Protein AF-A0A839VEH1-F1 (afdb_monomer_lite)

Secondary structure (DSSP, 8-state):
------------------PPP-PPPP-S--GGGTT-HHHHHHHHHHHHHHHHHHHHHHHHHHHHHHHHHHHS-GGG----SS-HHHHHHHHHHHHHHHHHHHHHHHHHHHHHHHHHHHHTT------------

Foldseek 3Di:
DDDDPPPPPPPPPPPPPDDPDPDDDDAPDDDPCPPPPVRVLVRLVVVLVVLLVVLVVLLVQQVVLVVVQVVDDPVPRDDRPDDPVVNVVSNVSSVVSVVVNVVVVVVVVVVVVVVVVVVPPPPPDDPPDDDDD

Sequence (133 aa):
MNYTDSNASTAHDEQQQYCDPTHQDFHWIEGSHQGSLYGNLLETTLDVSAGIHACLQLFYTRQLEHEANQDADADNIVAPAIGVVHADQLMRLAIASAGLLRDEARRQVEVLNQEEEGEEVEEEVTPAAEAAL

Radius of gyration: 31.56 Å; chains: 1; bounding box: 62×85×90 Å

Structure (mmCIF, N/CA/C/O backbone):
data_AF-A0A839VEH1-F1
#
_entry.id   AF-A0A839VEH1-F1
#
loop_
_atom_site.group_PDB
_atom_site.id
_atom_site.type_symbol
_atom_site.label_atom_id
_atom_site.label_alt_id
_atom_site.label_comp_id
_atom_site.label_asym_id
_atom_site.label_entity_id
_atom_site.label_seq_id
_atom_site.pdbx_PDB_ins_code
_atom_site.Cartn_x
_atom_site.Cartn_y
_atom_site.Cartn_z
_atom_site.occupancy
_atom_site.B_iso_or_equiv
_atom_site.auth_seq_id
_atom_site.auth_comp_id
_atom_site.auth_asym_id
_atom_site.auth_atom_id
_atom_site.pdbx_PDB_model_num
ATOM 1 N N . MET A 1 1 ? -22.075 -69.690 -23.379 1.00 42.06 1 MET A N 1
ATOM 2 C CA . MET A 1 1 ? -21.063 -68.681 -23.011 1.00 42.06 1 MET A CA 1
ATOM 3 C C . MET A 1 1 ? -21.804 -67.600 -22.246 1.00 42.06 1 MET A C 1
ATOM 5 O O . MET A 1 1 ? -22.392 -66.729 -22.865 1.00 42.06 1 MET A O 1
ATOM 9 N N . ASN A 1 2 ? -21.890 -67.749 -20.923 1.00 37.69 2 ASN A N 1
ATOM 10 C CA . ASN A 1 2 ? -22.534 -66.780 -20.038 1.00 37.69 2 ASN A CA 1
ATOM 11 C C . ASN A 1 2 ? -21.420 -66.130 -19.223 1.00 37.69 2 ASN A C 1
ATOM 13 O O . ASN A 1 2 ? -20.803 -66.802 -18.401 1.00 37.69 2 ASN A O 1
ATOM 17 N N . TYR A 1 3 ? -21.139 -64.863 -19.508 1.00 40.69 3 TYR A N 1
ATOM 18 C CA . TYR A 1 3 ? -20.255 -64.034 -18.702 1.00 40.69 3 TYR A CA 1
ATOM 19 C C . TYR A 1 3 ? -21.076 -63.480 -17.537 1.00 40.69 3 TYR A C 1
ATOM 21 O O . TYR A 1 3 ? -21.984 -62.679 -17.738 1.00 40.69 3 TYR A O 1
ATOM 29 N N . THR A 1 4 ? -20.802 -63.956 -16.327 1.00 43.91 4 THR A N 1
ATOM 30 C CA . THR A 1 4 ? -21.223 -63.290 -15.094 1.00 43.91 4 THR A CA 1
ATOM 31 C C . THR A 1 4 ? -20.067 -62.412 -14.639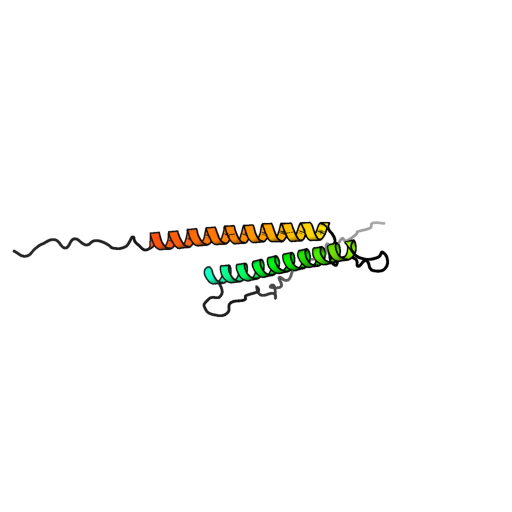 1.00 43.91 4 THR A C 1
ATOM 33 O O . THR A 1 4 ? -19.154 -62.901 -13.976 1.00 43.91 4 THR A O 1
ATOM 36 N N . ASP A 1 5 ? -20.099 -61.134 -15.012 1.00 43.09 5 ASP A N 1
ATOM 37 C CA . ASP A 1 5 ? -19.233 -60.126 -14.408 1.00 43.09 5 ASP A CA 1
ATOM 38 C C . ASP A 1 5 ? -19.767 -59.809 -13.009 1.00 43.09 5 ASP A C 1
ATOM 40 O O . ASP A 1 5 ? -20.768 -59.116 -12.817 1.00 43.09 5 ASP A O 1
ATOM 44 N N . SER A 1 6 ? -19.098 -60.375 -12.010 1.00 46.62 6 SER A N 1
ATOM 45 C CA . SER A 1 6 ? -19.211 -59.954 -10.622 1.00 46.62 6 SER A CA 1
ATOM 46 C C . SER A 1 6 ? -18.521 -58.598 -10.470 1.00 46.62 6 SER A C 1
ATOM 48 O O . SER A 1 6 ? -17.333 -58.533 -10.167 1.00 46.62 6 SER A O 1
ATOM 50 N N . ASN A 1 7 ? -19.264 -57.508 -10.671 1.00 47.00 7 ASN A N 1
ATOM 51 C CA . ASN A 1 7 ? -18.827 -56.180 -10.245 1.00 47.00 7 ASN A CA 1
ATOM 52 C C . ASN A 1 7 ? -18.816 -56.134 -8.712 1.00 47.00 7 ASN A C 1
ATOM 54 O O . ASN A 1 7 ? -19.818 -55.822 -8.066 1.00 47.00 7 ASN A O 1
ATOM 58 N N . ALA A 1 8 ? -17.668 -56.479 -8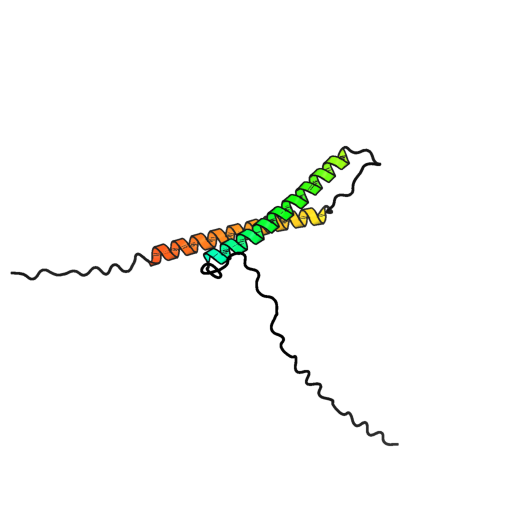.130 1.00 45.69 8 ALA A N 1
ATOM 59 C CA . ALA A 1 8 ? -17.332 -56.127 -6.764 1.00 45.69 8 ALA A CA 1
ATOM 60 C C . ALA A 1 8 ? -17.253 -54.596 -6.691 1.00 45.69 8 ALA A C 1
ATOM 62 O O . ALA A 1 8 ? -16.286 -53.980 -7.130 1.00 45.69 8 ALA A O 1
ATOM 63 N N . SER A 1 9 ? -18.323 -53.986 -6.185 1.00 45.00 9 SER A N 1
ATOM 64 C CA . SER A 1 9 ? -18.352 -52.582 -5.799 1.00 45.00 9 SER A CA 1
ATOM 65 C C . SER A 1 9 ? -17.433 -52.411 -4.593 1.00 45.00 9 SER A C 1
ATOM 67 O O . SER A 1 9 ? -17.863 -52.559 -3.450 1.00 45.00 9 SER A O 1
ATOM 69 N N . THR A 1 10 ? -16.153 -52.153 -4.844 1.00 50.03 10 THR A N 1
ATOM 70 C CA . THR A 1 10 ? -15.207 -51.733 -3.813 1.00 50.03 10 THR A CA 1
ATOM 71 C C . THR A 1 10 ? -15.606 -50.325 -3.386 1.00 50.03 10 THR A C 1
ATOM 73 O O . THR A 1 10 ? -15.271 -49.340 -4.041 1.00 50.03 10 THR A O 1
ATOM 76 N N . ALA A 1 11 ? -16.399 -50.242 -2.319 1.00 45.50 11 ALA A N 1
ATOM 77 C CA . ALA A 1 11 ? -16.641 -49.008 -1.595 1.00 45.50 11 ALA A CA 1
ATOM 78 C C . ALA A 1 11 ? -15.301 -48.540 -1.015 1.00 45.50 11 ALA A C 1
ATOM 80 O O . ALA A 1 11 ? -14.848 -49.028 0.019 1.00 45.50 11 ALA A O 1
ATOM 81 N N . HIS A 1 12 ? -14.632 -47.638 -1.728 1.00 44.19 12 HIS A N 1
ATOM 82 C CA . HIS A 1 12 ? -13.578 -46.818 -1.156 1.00 44.19 12 HIS A CA 1
ATOM 83 C C . HIS A 1 12 ? -14.254 -45.748 -0.293 1.00 44.19 12 HIS A C 1
ATOM 85 O O . HIS A 1 12 ? -14.462 -44.621 -0.731 1.00 44.19 12 HIS A O 1
ATOM 91 N N . ASP A 1 13 ? -14.627 -46.129 0.932 1.00 47.56 13 ASP A N 1
ATOM 92 C CA . ASP A 1 13 ? -14.772 -45.177 2.032 1.00 47.56 13 ASP A CA 1
ATOM 93 C C . ASP A 1 13 ? -13.366 -44.652 2.350 1.00 47.56 13 ASP A C 1
ATOM 95 O O . ASP A 1 13 ? -12.656 -45.152 3.225 1.00 47.56 13 ASP A O 1
ATOM 99 N N . GLU A 1 14 ? -12.922 -43.670 1.568 1.00 51.91 14 GLU A N 1
ATOM 100 C CA . GLU A 1 14 ? -11.784 -42.836 1.921 1.00 51.91 14 GLU A CA 1
ATOM 101 C C . GLU A 1 14 ? -12.205 -41.995 3.125 1.00 51.91 14 GLU A C 1
ATOM 103 O O . GLU A 1 14 ? -12.801 -40.925 3.004 1.00 51.91 14 GLU A O 1
ATOM 108 N N . GLN A 1 15 ? -11.917 -42.516 4.317 1.00 56.91 15 GLN A N 1
ATOM 109 C CA . GLN A 1 15 ? -11.876 -41.730 5.539 1.00 56.91 15 GLN A CA 1
ATOM 110 C C . GLN A 1 15 ? -10.845 -40.619 5.318 1.00 56.91 15 GLN A C 1
ATOM 112 O O . GLN A 1 15 ? -9.646 -40.831 5.496 1.00 56.91 15 GLN A O 1
ATOM 117 N N . GLN A 1 16 ? -11.301 -39.448 4.868 1.00 59.50 16 GLN A N 1
ATOM 118 C CA . GLN A 1 16 ? -10.488 -38.240 4.830 1.00 59.50 16 GLN A CA 1
ATOM 119 C C . GLN A 1 16 ? -10.071 -37.941 6.266 1.00 59.50 16 GLN A C 1
ATOM 121 O O . GLN A 1 16 ? -10.848 -37.441 7.078 1.00 59.50 16 GLN A O 1
ATOM 126 N N . GLN A 1 17 ? -8.849 -38.345 6.593 1.00 65.12 17 GLN A N 1
ATOM 127 C CA . GLN A 1 17 ? -8.225 -38.088 7.872 1.00 65.12 17 GLN A CA 1
ATOM 128 C C . GLN A 1 17 ? -8.038 -36.574 7.975 1.00 65.12 17 GLN A C 1
ATOM 130 O O . GLN A 1 17 ? -7.173 -35.997 7.320 1.00 65.12 17 GLN A O 1
ATOM 135 N N . TYR A 1 18 ? -8.922 -35.933 8.739 1.00 66.69 18 TYR A N 1
ATOM 136 C CA . TYR A 1 18 ? -8.845 -34.516 9.056 1.00 66.69 18 TYR A CA 1
ATOM 137 C C . TYR A 1 18 ? -7.510 -34.267 9.765 1.00 66.69 18 TYR A C 1
ATOM 139 O O . TYR A 1 18 ? -7.284 -34.743 10.877 1.00 66.69 18 TYR A O 1
ATOM 147 N N . CYS A 1 19 ? -6.590 -33.613 9.061 1.00 74.06 19 CYS A N 1
ATOM 148 C CA . CYS A 1 19 ? -5.326 -33.160 9.613 1.00 74.06 19 CYS A CA 1
ATOM 149 C C . CYS A 1 19 ? -5.554 -31.733 10.093 1.00 74.06 19 CYS A C 1
ATOM 151 O O . CYS A 1 19 ? -5.881 -30.867 9.277 1.00 74.06 19 CYS A O 1
ATOM 153 N N . ASP A 1 20 ? -5.414 -31.505 11.397 1.00 78.12 20 ASP A N 1
ATOM 154 C CA . ASP A 1 20 ? -5.465 -30.151 11.929 1.00 78.12 20 ASP A CA 1
ATOM 155 C C . ASP A 1 20 ? -4.398 -29.292 11.233 1.00 78.12 20 ASP A C 1
ATOM 157 O O . ASP A 1 20 ? -3.256 -29.743 11.060 1.00 78.12 20 ASP A O 1
ATOM 161 N N . PRO A 1 21 ? -4.746 -28.069 10.801 1.00 76.69 21 PRO A N 1
ATOM 162 C CA . PRO A 1 21 ? -3.769 -27.162 10.233 1.00 76.69 21 PRO A CA 1
ATOM 163 C C . PRO A 1 21 ? -2.624 -26.947 11.227 1.00 76.69 21 PRO A C 1
ATOM 165 O O . PRO A 1 21 ? -2.821 -26.502 12.351 1.00 76.69 21 PRO A O 1
ATOM 168 N N . THR A 1 22 ? -1.402 -27.261 10.799 1.00 82.25 22 THR A N 1
ATOM 169 C CA . THR A 1 22 ? -0.181 -27.051 11.590 1.00 82.25 22 THR A CA 1
ATOM 170 C C . THR A 1 22 ? 0.297 -25.602 11.577 1.00 82.25 22 THR A C 1
ATOM 172 O O . THR A 1 22 ? 1.249 -25.274 12.285 1.00 82.25 22 THR A O 1
ATOM 175 N N . HIS A 1 23 ? -0.325 -24.740 10.766 1.00 75.25 23 HIS A N 1
ATOM 176 C CA . HIS A 1 23 ? -0.025 -23.317 10.782 1.00 75.25 23 HIS A CA 1
ATOM 177 C C . HIS A 1 23 ? -0.713 -22.670 11.983 1.00 75.25 23 HIS A C 1
ATOM 179 O O . HIS A 1 23 ? -1.889 -22.914 12.240 1.00 75.25 23 HIS A O 1
ATOM 185 N N . GLN A 1 24 ? 0.044 -21.866 12.720 1.00 70.94 24 GLN A N 1
ATOM 186 C CA . GLN A 1 24 ? -0.518 -20.915 13.667 1.00 70.94 24 GLN A CA 1
ATOM 187 C C . GLN A 1 24 ? -0.652 -19.569 12.970 1.00 70.94 24 GLN A C 1
ATOM 189 O O . GLN A 1 24 ? 0.149 -19.250 12.084 1.00 70.94 24 GLN A O 1
ATOM 194 N N . ASP A 1 25 ? -1.658 -18.802 13.378 1.00 73.19 25 ASP A N 1
ATOM 195 C CA . ASP A 1 25 ? -1.807 -17.429 12.925 1.00 73.19 25 ASP A CA 1
ATOM 196 C C . ASP A 1 25 ? -0.571 -16.620 13.327 1.00 73.19 25 ASP A C 1
ATOM 198 O O . ASP A 1 25 ? 0.021 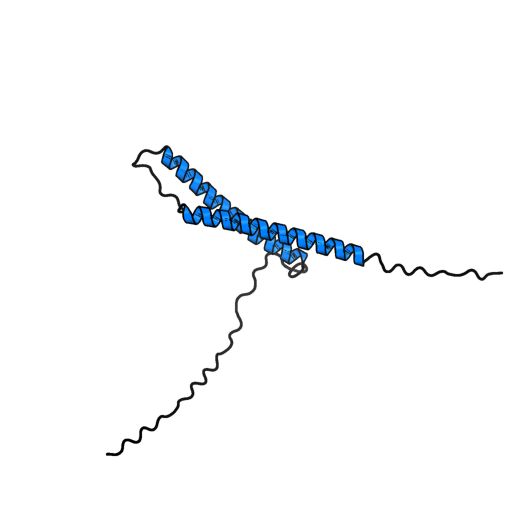-16.804 14.396 1.00 73.19 25 ASP A O 1
ATOM 202 N N . PHE A 1 26 ? -0.135 -15.764 12.410 1.00 76.44 26 PHE A N 1
ATOM 203 C CA . PHE A 1 26 ? 1.012 -14.907 12.637 1.00 76.44 26 PHE A CA 1
ATOM 204 C C . PHE A 1 26 ? 0.603 -13.764 13.578 1.00 76.44 26 PHE A C 1
ATOM 206 O O . PHE A 1 26 ? -0.371 -13.067 13.307 1.00 76.44 26 PHE A O 1
ATOM 213 N N . HIS A 1 27 ? 1.366 -13.563 14.654 1.00 80.69 27 HIS A N 1
ATOM 214 C CA . HIS A 1 27 ? 1.150 -12.501 15.639 1.00 80.69 27 HIS A CA 1
ATOM 215 C C . HIS A 1 27 ? 2.452 -11.737 15.892 1.00 80.69 27 HIS A C 1
ATOM 217 O O . HIS A 1 27 ? 3.524 -12.337 15.993 1.00 80.69 27 HIS A O 1
ATOM 223 N N . TRP A 1 28 ? 2.355 -10.415 16.017 1.00 80.50 28 TRP A N 1
ATOM 224 C CA . TRP A 1 28 ? 3.467 -9.531 16.383 1.00 80.50 28 TRP A CA 1
ATOM 225 C C . TRP A 1 28 ? 3.495 -9.216 17.882 1.00 80.50 28 TRP A C 1
ATOM 227 O O . TRP A 1 28 ? 4.549 -8.873 18.419 1.00 80.50 28 TRP A O 1
ATOM 237 N N . ILE A 1 29 ? 2.343 -9.270 18.549 1.00 85.25 29 ILE A N 1
ATOM 238 C CA . ILE A 1 29 ? 2.155 -8.894 19.947 1.00 85.25 29 ILE A CA 1
ATOM 239 C C . ILE A 1 29 ? 2.023 -10.164 20.784 1.00 85.25 29 ILE A C 1
ATOM 241 O O . ILE A 1 29 ? 1.093 -10.950 20.621 1.00 85.25 29 ILE A O 1
ATOM 245 N N . GLU A 1 30 ? 2.939 -10.333 21.732 1.00 84.81 30 GLU A N 1
ATOM 246 C CA . GLU A 1 30 ? 2.935 -11.449 22.677 1.00 84.81 30 GLU A CA 1
ATOM 247 C C . GLU A 1 30 ? 2.292 -11.058 24.020 1.00 84.81 30 GLU A C 1
ATOM 249 O O . GLU A 1 30 ? 2.288 -9.895 24.437 1.00 84.81 30 GLU A O 1
ATOM 254 N N . GLY A 1 31 ? 1.789 -12.055 24.752 1.00 81.62 31 GLY A N 1
ATOM 255 C CA . GLY A 1 31 ? 1.341 -11.891 26.137 1.00 81.62 31 GLY A CA 1
ATOM 256 C C . GLY A 1 31 ? -0.091 -11.373 26.276 1.00 81.62 31 GLY A C 1
ATOM 257 O O . GLY A 1 31 ? -0.964 -11.689 25.476 1.00 81.62 31 GLY A O 1
ATOM 258 N N . SER A 1 32 ? -0.366 -10.595 27.328 1.00 79.81 32 SER A N 1
ATOM 259 C CA . SER A 1 32 ? -1.734 -10.204 27.724 1.00 79.81 32 SER A CA 1
ATOM 260 C C . SER A 1 32 ? -2.470 -9.312 26.723 1.00 79.81 32 SER A C 1
ATOM 262 O O . SER A 1 32 ? -3.670 -9.100 26.864 1.00 79.81 32 SER A O 1
ATOM 264 N N . HIS A 1 33 ? -1.756 -8.760 25.745 1.00 76.94 33 HIS A N 1
ATOM 265 C CA . HIS A 1 33 ? -2.330 -7.913 24.702 1.00 76.94 33 HIS A CA 1
ATOM 266 C C . HIS A 1 33 ? -2.640 -8.686 23.413 1.00 76.94 33 HIS A C 1
ATOM 268 O O . HIS A 1 33 ? -3.338 -8.150 22.548 1.00 76.94 33 HIS A O 1
ATOM 274 N N . GLN A 1 34 ? -2.175 -9.934 23.302 1.00 82.25 34 GLN A N 1
ATOM 275 C CA . GLN A 1 34 ? -2.471 -10.816 22.180 1.00 82.25 34 GLN A CA 1
ATOM 276 C C . GLN A 1 34 ? -3.974 -11.113 22.130 1.00 82.25 34 GLN A C 1
ATOM 278 O O . GLN A 1 34 ? -4.587 -11.454 23.142 1.00 82.25 34 GLN A O 1
ATOM 283 N N . GLY A 1 35 ? -4.585 -10.951 20.956 1.00 78.56 35 GLY A N 1
ATOM 284 C CA . GLY A 1 35 ? -6.019 -11.176 20.765 1.00 78.56 35 GLY A CA 1
ATOM 285 C C . GLY A 1 35 ? -6.924 -10.066 21.311 1.00 78.56 35 GLY A C 1
ATOM 286 O O . GLY A 1 35 ? -8.138 -10.136 21.122 1.00 78.56 35 GLY A O 1
ATOM 287 N N . SER A 1 36 ? -6.371 -9.030 21.955 1.00 86.00 36 SER A N 1
ATOM 288 C CA . SER A 1 36 ? -7.147 -7.841 22.321 1.00 86.00 36 SER A CA 1
ATOM 289 C C . SER A 1 36 ? -7.559 -7.061 21.071 1.00 86.00 36 SER A C 1
ATOM 291 O O . SER A 1 36 ? -6.845 -7.051 20.070 1.00 86.00 36 SER A O 1
ATOM 293 N N . LEU A 1 37 ? -8.696 -6.366 21.128 1.00 80.94 37 LEU A N 1
ATOM 294 C CA . LEU A 1 37 ? -9.212 -5.589 19.997 1.00 80.94 37 LEU A CA 1
ATOM 295 C C . LEU A 1 37 ? -8.201 -4.532 19.512 1.00 80.94 37 LEU A C 1
ATOM 297 O O . LEU A 1 37 ? -7.946 -4.419 18.313 1.00 80.94 37 LEU A O 1
ATOM 301 N N . TYR A 1 38 ? -7.553 -3.832 20.447 1.00 83.62 38 TYR A N 1
ATOM 302 C CA . TYR A 1 38 ? -6.489 -2.875 20.141 1.00 83.62 38 TYR A CA 1
ATOM 303 C C . TYR A 1 38 ? -5.207 -3.553 19.629 1.00 83.62 38 TYR A C 1
ATOM 305 O O . TYR A 1 38 ? -4.575 -3.056 18.697 1.00 83.62 38 TYR A O 1
ATOM 313 N N . GLY A 1 39 ? -4.840 -4.708 20.193 1.00 86.44 39 GLY A N 1
ATOM 314 C CA . GLY A 1 39 ? -3.700 -5.500 19.730 1.00 86.44 39 GLY A CA 1
ATOM 315 C C . GLY A 1 39 ? -3.869 -5.950 18.280 1.00 86.44 39 GLY A C 1
ATOM 316 O O . GLY A 1 39 ? -3.021 -5.652 17.446 1.00 86.44 39 GLY A O 1
ATOM 317 N N . ASN A 1 40 ? -5.009 -6.555 17.948 1.00 86.44 40 ASN A N 1
ATOM 318 C CA . ASN A 1 40 ? -5.311 -7.024 16.593 1.00 86.44 40 ASN A CA 1
ATOM 319 C C . ASN A 1 40 ? -5.325 -5.871 15.576 1.00 86.44 40 ASN A C 1
ATOM 321 O O . ASN A 1 40 ? -4.849 -6.028 14.448 1.00 86.44 40 ASN A O 1
ATOM 325 N N . LEU A 1 41 ? -5.843 -4.697 15.968 1.00 87.69 41 LEU A N 1
ATOM 326 C CA . LEU A 1 41 ? -5.807 -3.499 15.128 1.00 87.69 41 LEU A CA 1
ATOM 327 C C . LEU A 1 41 ? -4.366 -3.062 14.841 1.00 87.69 41 LEU A C 1
ATOM 329 O O . LEU A 1 41 ? -4.045 -2.750 13.695 1.00 87.69 41 LEU A O 1
ATOM 333 N N . LEU A 1 42 ? -3.496 -3.049 15.855 1.00 89.75 42 LEU A N 1
ATOM 334 C CA . LEU A 1 42 ? -2.084 -2.703 15.690 1.00 89.75 42 LEU A CA 1
ATOM 335 C C . LEU A 1 42 ? -1.344 -3.704 14.800 1.00 89.75 42 LEU A C 1
ATOM 337 O O . LEU A 1 42 ? -0.630 -3.274 13.897 1.00 89.75 42 LEU A O 1
ATOM 341 N N . GLU A 1 43 ? -1.540 -5.008 15.011 1.00 91.00 43 GLU A N 1
ATOM 342 C CA . GLU A 1 43 ? -0.938 -6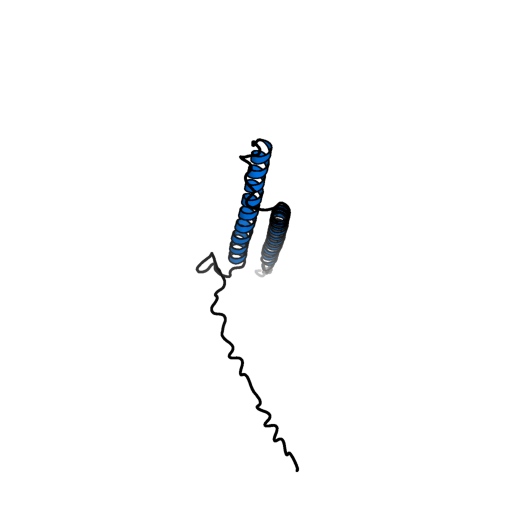.060 14.178 1.00 91.00 43 GLU A CA 1
ATOM 343 C C . GLU A 1 43 ? -1.340 -5.892 12.710 1.00 91.00 43 GLU A C 1
ATOM 345 O O . GLU A 1 43 ? -0.484 -5.763 11.835 1.00 91.00 43 GLU A O 1
ATOM 350 N N . THR A 1 44 ? -2.645 -5.756 12.458 1.00 89.75 44 THR A N 1
ATOM 351 C CA . THR A 1 44 ? -3.186 -5.540 11.109 1.00 89.75 44 THR A CA 1
ATOM 352 C C . THR A 1 44 ? -2.635 -4.257 10.489 1.00 89.75 44 THR A C 1
ATOM 354 O O . THR A 1 44 ? -2.261 -4.226 9.316 1.00 89.75 44 THR A O 1
ATOM 357 N N . THR A 1 45 ? -2.558 -3.181 11.276 1.00 92.94 45 THR A N 1
ATOM 358 C CA . THR A 1 45 ? -2.022 -1.891 10.828 1.00 92.94 45 THR A CA 1
ATOM 359 C C . THR A 1 45 ? -0.562 -2.017 10.413 1.00 92.94 45 THR A C 1
ATOM 361 O O . THR A 1 45 ? -0.188 -1.479 9.369 1.00 92.94 45 THR A O 1
ATOM 364 N N . LEU A 1 46 ? 0.261 -2.721 11.194 1.00 92.38 46 LEU A N 1
ATOM 365 C CA . LEU A 1 46 ? 1.673 -2.941 10.891 1.00 92.38 46 LEU A CA 1
ATOM 366 C C . LEU A 1 46 ? 1.850 -3.737 9.596 1.00 92.38 46 LEU A C 1
ATOM 368 O O . LEU A 1 46 ? 2.591 -3.290 8.718 1.00 92.38 46 LEU A O 1
ATOM 372 N N . ASP A 1 47 ? 1.122 -4.841 9.436 1.00 91.44 47 ASP A N 1
ATOM 373 C CA . ASP A 1 47 ? 1.209 -5.688 8.241 1.00 91.44 47 ASP A CA 1
ATOM 374 C C . ASP A 1 47 ? 0.787 -4.946 6.975 1.00 91.44 47 ASP A C 1
ATOM 376 O O . ASP A 1 47 ? 1.516 -4.908 5.975 1.00 91.44 47 ASP A O 1
ATOM 380 N N . VAL A 1 48 ? -0.372 -4.287 7.025 1.00 93.75 48 VAL A N 1
ATOM 381 C CA . VAL A 1 48 ? -0.891 -3.522 5.890 1.00 93.75 48 VAL A CA 1
ATOM 382 C C . VAL A 1 48 ? 0.051 -2.366 5.547 1.00 93.75 48 VAL A C 1
ATOM 384 O O . VAL A 1 48 ? 0.346 -2.139 4.371 1.00 93.75 48 VAL A O 1
ATOM 387 N N . SER A 1 49 ? 0.586 -1.666 6.551 1.00 96.00 49 SER A N 1
ATOM 388 C CA . SER A 1 49 ? 1.524 -0.558 6.336 1.00 96.00 49 SER A CA 1
ATOM 389 C C . SER A 1 49 ? 2.848 -1.028 5.733 1.00 96.00 49 SER A C 1
ATOM 391 O O . SER A 1 49 ? 3.370 -0.369 4.832 1.00 96.00 49 SER A O 1
ATOM 393 N N . ALA A 1 50 ? 3.375 -2.177 6.166 1.00 94.75 50 ALA A N 1
ATOM 394 C CA . ALA A 1 50 ? 4.573 -2.775 5.582 1.00 94.75 50 ALA A CA 1
ATOM 395 C C . ALA A 1 50 ? 4.350 -3.143 4.104 1.00 94.75 50 ALA A C 1
ATOM 397 O O . ALA A 1 50 ? 5.186 -2.828 3.253 1.00 94.75 50 ALA A O 1
ATOM 398 N N . GLY A 1 51 ? 3.191 -3.726 3.780 1.00 94.88 51 GLY A N 1
ATOM 399 C CA . GLY A 1 51 ? 2.800 -4.037 2.403 1.00 94.88 51 GLY A CA 1
ATOM 400 C C . GLY A 1 51 ? 2.669 -2.792 1.520 1.00 94.88 51 GLY A C 1
ATOM 401 O O . GLY A 1 51 ? 3.218 -2.753 0.415 1.00 94.88 51 GLY A O 1
ATOM 402 N N . ILE A 1 52 ? 2.002 -1.742 2.015 1.00 97.62 52 ILE A N 1
ATOM 403 C CA . ILE A 1 52 ? 1.891 -0.446 1.324 1.00 97.62 52 ILE A CA 1
ATOM 404 C C . ILE A 1 52 ? 3.281 0.138 1.067 1.00 97.62 52 ILE A C 1
ATOM 406 O O . ILE A 1 52 ? 3.583 0.539 -0.057 1.00 97.62 52 ILE A O 1
ATOM 410 N N . HIS A 1 53 ? 4.143 0.156 2.085 1.00 97.44 53 HIS A N 1
ATOM 411 C CA . HIS A 1 53 ? 5.497 0.685 1.971 1.00 97.44 53 HIS A CA 1
ATOM 412 C C . HIS A 1 53 ? 6.309 -0.057 0.902 1.00 97.44 53 HIS A C 1
ATOM 414 O O . HIS A 1 53 ? 6.911 0.582 0.039 1.00 97.44 53 HIS A O 1
ATOM 420 N N . ALA A 1 54 ? 6.258 -1.392 0.886 1.00 96.19 54 ALA A N 1
ATOM 421 C CA . ALA A 1 54 ? 6.925 -2.196 -0.134 1.00 96.19 54 ALA A CA 1
ATOM 422 C C . ALA A 1 54 ? 6.405 -1.887 -1.551 1.00 96.19 54 ALA A C 1
ATOM 424 O O . ALA A 1 54 ? 7.200 -1.700 -2.473 1.00 96.19 54 ALA A O 1
ATOM 425 N N . CYS A 1 55 ? 5.084 -1.759 -1.731 1.00 96.31 55 CYS A N 1
ATOM 426 C CA . CYS A 1 55 ? 4.494 -1.385 -3.022 1.00 96.31 55 CYS A CA 1
ATOM 427 C C . CYS A 1 55 ? 5.013 -0.026 -3.516 1.00 96.31 55 CYS A C 1
ATOM 429 O O . CYS A 1 55 ? 5.352 0.119 -4.693 1.00 96.31 55 CYS A O 1
ATOM 431 N N . LEU A 1 56 ? 5.110 0.960 -2.619 1.00 96.00 56 LEU A N 1
ATOM 432 C CA . LEU A 1 56 ? 5.613 2.296 -2.943 1.00 96.00 56 LEU A CA 1
ATOM 433 C C . LEU A 1 56 ? 7.104 2.284 -3.292 1.00 96.00 56 LEU A C 1
ATOM 435 O O . LEU A 1 56 ? 7.497 2.935 -4.258 1.00 96.00 56 LEU A O 1
ATOM 439 N N . GLN A 1 57 ? 7.923 1.522 -2.561 1.00 96.25 57 GLN A N 1
ATOM 440 C CA . GLN A 1 57 ? 9.346 1.363 -2.875 1.00 96.25 57 GLN A CA 1
ATOM 441 C C . GLN A 1 57 ? 9.541 0.769 -4.271 1.00 96.25 57 GLN A C 1
ATOM 443 O O . GLN A 1 57 ? 10.280 1.323 -5.078 1.00 96.25 57 GLN A O 1
ATOM 448 N N . LEU A 1 58 ? 8.823 -0.310 -4.582 1.00 95.62 58 LEU A N 1
ATOM 449 C CA . LEU A 1 58 ? 8.889 -0.979 -5.879 1.00 95.62 58 LEU A CA 1
ATOM 450 C C . LEU A 1 58 ? 8.443 -0.070 -7.032 1.00 95.62 58 LEU A C 1
ATOM 452 O O . LEU A 1 58 ? 9.093 -0.020 -8.079 1.00 95.62 58 LEU A O 1
ATOM 456 N N . PHE A 1 59 ? 7.360 0.685 -6.836 1.00 94.44 59 PHE A N 1
ATOM 457 C CA . PHE A 1 59 ? 6.901 1.668 -7.814 1.00 94.44 59 PHE A CA 1
ATOM 458 C C . PHE A 1 59 ? 7.938 2.776 -8.036 1.00 94.44 59 PHE A C 1
ATOM 460 O O . PHE A 1 59 ? 8.227 3.139 -9.178 1.00 94.44 59 PHE A O 1
ATOM 467 N N . TYR A 1 60 ? 8.508 3.304 -6.953 1.00 94.00 60 TYR A N 1
ATOM 468 C CA . TYR A 1 60 ? 9.484 4.384 -7.012 1.00 94.00 60 TYR A CA 1
ATOM 469 C C . TYR A 1 60 ? 10.795 3.946 -7.672 1.00 94.00 60 TYR A C 1
ATOM 471 O O . TYR A 1 60 ? 11.294 4.643 -8.552 1.00 94.00 60 TYR A O 1
ATOM 479 N N . THR A 1 61 ? 11.318 2.766 -7.330 1.00 93.75 61 THR A N 1
ATOM 480 C CA . THR A 1 61 ? 12.521 2.214 -7.971 1.00 93.75 61 THR A CA 1
ATOM 481 C C . THR A 1 61 ? 12.331 2.066 -9.476 1.00 93.75 61 THR A C 1
ATOM 483 O O . THR A 1 61 ? 13.191 2.501 -10.237 1.00 93.75 61 THR A O 1
ATOM 486 N N . ARG A 1 62 ? 11.171 1.566 -9.926 1.00 92.94 62 ARG A N 1
ATOM 487 C CA . ARG A 1 62 ? 10.845 1.529 -11.358 1.00 92.94 62 ARG A CA 1
ATOM 488 C C . ARG A 1 62 ? 10.890 2.922 -11.985 1.00 92.94 62 ARG A C 1
ATOM 490 O O . ARG A 1 62 ? 11.353 3.065 -13.112 1.00 92.94 62 ARG A O 1
ATOM 497 N N . GLN A 1 63 ? 10.334 3.928 -11.312 1.00 92.56 63 GLN A N 1
ATOM 498 C CA . GLN A 1 63 ? 10.302 5.287 -11.848 1.00 92.56 63 GLN A CA 1
ATOM 499 C C . GLN A 1 63 ? 11.723 5.837 -12.034 1.00 92.56 63 GLN A C 1
ATOM 501 O O . GLN A 1 63 ? 12.016 6.381 -13.095 1.00 92.56 63 GLN A O 1
ATOM 506 N N . LEU A 1 64 ? 12.617 5.592 -11.071 1.00 93.00 64 LEU A N 1
ATOM 507 C CA . LEU A 1 64 ? 14.035 5.940 -11.188 1.00 93.00 64 LEU A CA 1
ATOM 508 C C . LEU A 1 64 ? 14.720 5.220 -12.356 1.00 93.00 64 LEU A C 1
ATOM 510 O O . LEU A 1 64 ? 15.450 5.848 -13.115 1.00 93.00 64 LEU A O 1
ATOM 514 N N . GLU A 1 65 ? 14.475 3.919 -12.532 1.00 93.00 65 GLU A N 1
ATOM 515 C CA . GLU A 1 65 ? 15.015 3.148 -13.663 1.00 93.00 65 GLU A CA 1
ATOM 516 C C . GLU A 1 65 ? 14.490 3.680 -15.002 1.00 93.00 65 GLU A C 1
ATOM 518 O O . GLU A 1 65 ? 15.227 3.782 -15.979 1.00 93.00 65 GLU A O 1
ATOM 523 N N . HIS A 1 66 ? 13.207 4.040 -15.057 1.00 90.69 66 HIS A N 1
ATOM 524 C CA . HIS A 1 66 ? 12.603 4.605 -16.254 1.00 90.69 66 HIS A CA 1
ATOM 525 C C . HIS A 1 66 ? 13.220 5.954 -16.623 1.00 90.69 66 HIS A C 1
ATOM 527 O O . HIS A 1 66 ? 13.550 6.154 -17.787 1.00 90.69 66 HIS A O 1
ATOM 533 N N . GLU A 1 67 ? 13.392 6.848 -15.650 1.00 92.06 67 GLU A N 1
ATOM 534 C CA . GLU A 1 67 ? 14.028 8.153 -15.847 1.00 92.06 67 GLU A CA 1
ATOM 535 C C . GLU A 1 67 ? 15.495 7.994 -16.262 1.00 92.06 67 GLU A C 1
ATOM 537 O O . GLU A 1 67 ? 15.906 8.561 -17.270 1.00 92.06 67 GLU A O 1
ATOM 542 N N . ALA A 1 68 ? 16.254 7.121 -15.593 1.00 91.50 68 ALA A N 1
ATOM 543 C CA . ALA A 1 68 ? 17.638 6.832 -15.966 1.00 91.50 68 ALA A CA 1
ATOM 544 C C . ALA A 1 68 ? 17.764 6.303 -17.406 1.00 91.50 68 ALA A C 1
ATOM 546 O O . ALA A 1 68 ? 18.686 6.675 -18.125 1.00 91.50 68 ALA A O 1
ATOM 547 N N . ASN A 1 69 ? 16.819 5.472 -17.854 1.00 92.56 69 ASN A N 1
ATOM 548 C CA . ASN A 1 69 ? 16.797 4.960 -19.225 1.00 92.56 69 ASN A CA 1
ATOM 549 C C . ASN A 1 69 ? 16.452 6.017 -20.277 1.00 92.56 69 ASN A C 1
ATOM 551 O O . ASN A 1 69 ? 16.816 5.839 -21.436 1.00 92.56 69 ASN A O 1
ATOM 555 N N . GLN A 1 70 ? 15.721 7.076 -19.915 1.00 91.50 70 GLN A N 1
ATOM 556 C CA . GLN A 1 70 ? 15.437 8.174 -20.843 1.00 91.50 70 GLN A CA 1
ATOM 557 C C . GLN A 1 70 ? 16.697 8.991 -21.151 1.00 91.50 70 GLN A C 1
ATOM 559 O O . GLN A 1 70 ? 16.822 9.512 -22.258 1.00 91.50 70 GLN A O 1
ATOM 564 N N . ASP A 1 71 ? 17.628 9.046 -20.197 1.00 91.81 71 ASP A N 1
ATOM 565 C CA . ASP A 1 71 ? 18.896 9.769 -20.311 1.00 91.81 71 ASP A CA 1
ATOM 566 C C . ASP A 1 71 ? 20.066 8.880 -20.784 1.00 91.81 71 ASP A C 1
ATOM 568 O O . ASP A 1 71 ? 21.157 9.382 -21.061 1.00 91.81 71 ASP A O 1
ATOM 572 N N . ALA A 1 72 ? 19.866 7.560 -20.866 1.00 91.00 72 ALA A N 1
ATOM 573 C CA . ALA A 1 72 ? 20.904 6.595 -21.214 1.00 91.00 72 ALA A CA 1
ATOM 574 C C . ALA A 1 72 ? 21.091 6.430 -22.732 1.00 91.00 72 ALA A C 1
ATOM 576 O O . ALA A 1 72 ? 20.137 6.410 -23.512 1.00 91.00 72 ALA A O 1
ATOM 577 N N . ASP A 1 73 ? 22.341 6.202 -23.144 1.00 92.12 73 ASP A N 1
ATOM 578 C CA . ASP A 1 73 ? 22.647 5.699 -24.484 1.00 92.12 73 ASP A CA 1
ATOM 579 C C . ASP A 1 73 ? 22.016 4.315 -24.708 1.00 92.12 73 ASP A C 1
ATOM 581 O O . ASP A 1 73 ? 21.825 3.543 -23.767 1.00 92.12 73 ASP A O 1
ATOM 585 N N . ALA A 1 74 ? 21.753 3.962 -25.971 1.00 84.75 74 ALA A N 1
ATOM 586 C CA . ALA A 1 74 ? 21.053 2.726 -26.340 1.00 84.75 74 ALA A CA 1
ATOM 587 C C . ALA A 1 74 ? 21.684 1.441 -25.760 1.00 84.75 74 ALA A C 1
ATOM 589 O O . ALA A 1 74 ? 20.960 0.497 -25.447 1.00 84.75 74 ALA A O 1
ATOM 590 N N . ASP A 1 75 ? 23.006 1.419 -25.573 1.00 89.69 75 ASP A N 1
ATOM 591 C CA . ASP A 1 75 ? 23.741 0.268 -25.031 1.00 89.69 75 ASP A CA 1
ATOM 592 C C . ASP A 1 75 ? 23.690 0.173 -23.491 1.00 89.69 75 ASP A C 1
ATOM 594 O O . ASP A 1 75 ? 24.102 -0.837 -22.922 1.00 89.69 75 ASP A O 1
ATOM 598 N N . ASN A 1 76 ? 23.174 1.205 -22.811 1.00 89.06 76 ASN A N 1
ATOM 599 C CA . ASN A 1 76 ? 23.145 1.331 -21.349 1.00 89.06 76 ASN A CA 1
ATOM 600 C C . ASN A 1 76 ? 21.725 1.282 -20.754 1.00 89.06 76 ASN A C 1
ATOM 602 O O . ASN A 1 76 ? 21.548 1.539 -19.564 1.00 89.06 76 ASN A O 1
ATOM 606 N N . ILE A 1 77 ? 20.710 0.950 -21.557 1.00 91.00 77 ILE A N 1
ATOM 607 C CA . ILE A 1 77 ? 19.324 0.822 -21.091 1.00 91.00 77 ILE A CA 1
ATOM 608 C C . ILE A 1 77 ? 19.179 -0.438 -20.228 1.00 91.00 77 ILE A C 1
ATOM 610 O O . ILE A 1 77 ? 19.466 -1.553 -20.668 1.00 91.00 77 ILE A O 1
ATOM 614 N N . VAL A 1 78 ? 18.661 -0.274 -19.011 1.00 86.75 78 VAL A N 1
ATOM 615 C CA . VAL A 1 78 ? 18.392 -1.366 -18.068 1.00 86.75 78 VAL A CA 1
ATOM 616 C C . VAL A 1 78 ? 16.893 -1.622 -17.994 1.00 86.75 78 VAL A C 1
ATOM 618 O O . VAL A 1 78 ? 16.113 -0.731 -17.677 1.00 86.75 78 VAL A O 1
ATOM 621 N N . ALA A 1 79 ? 16.457 -2.853 -18.258 1.00 85.38 79 ALA A N 1
ATOM 622 C CA . ALA A 1 79 ? 15.048 -3.198 -18.099 1.00 85.38 79 ALA A CA 1
ATOM 623 C C . ALA A 1 79 ? 14.619 -3.021 -16.628 1.00 85.38 79 ALA A C 1
ATOM 625 O O . ALA A 1 79 ? 15.290 -3.566 -15.748 1.00 85.38 79 ALA A O 1
ATOM 626 N N . PRO A 1 80 ? 13.520 -2.296 -16.347 1.00 86.50 80 PRO A N 1
ATOM 627 C CA . PRO A 1 80 ? 13.095 -2.072 -14.978 1.00 86.50 80 PRO A CA 1
ATOM 628 C C . PRO A 1 80 ? 12.678 -3.380 -14.308 1.00 86.50 80 PRO A C 1
ATOM 630 O O . PRO A 1 80 ? 12.121 -4.269 -14.962 1.00 86.50 80 PRO A O 1
ATOM 633 N N . ALA A 1 81 ? 12.884 -3.475 -12.995 1.00 85.81 81 ALA A N 1
ATOM 634 C CA . ALA A 1 81 ? 12.596 -4.689 -12.228 1.00 85.81 81 ALA A CA 1
ATOM 635 C C . ALA A 1 81 ? 11.117 -5.113 -12.316 1.00 85.81 81 ALA A C 1
ATOM 637 O O . ALA A 1 81 ? 10.786 -6.294 -12.201 1.00 85.81 81 ALA A O 1
ATOM 638 N N . ILE A 1 82 ? 10.216 -4.146 -12.529 1.00 92.31 82 ILE A N 1
ATOM 639 C CA . ILE A 1 82 ? 8.773 -4.361 -12.628 1.00 92.31 82 ILE A CA 1
ATOM 640 C C . ILE A 1 82 ? 8.214 -3.665 -13.874 1.00 92.31 82 ILE A C 1
ATOM 642 O O . ILE A 1 82 ? 8.457 -2.485 -14.136 1.00 92.31 82 ILE A O 1
ATOM 646 N N . GLY A 1 83 ? 7.400 -4.401 -14.636 1.00 90.94 83 GLY A N 1
ATOM 647 C CA . GLY A 1 83 ? 6.701 -3.875 -15.810 1.00 90.94 83 GLY A CA 1
ATOM 648 C C . GLY A 1 83 ? 5.610 -2.850 -15.467 1.00 90.94 83 GLY A C 1
ATOM 649 O O . GLY A 1 83 ? 5.074 -2.825 -14.363 1.00 90.94 83 GLY A O 1
ATOM 650 N N . VAL A 1 84 ? 5.223 -2.027 -16.449 1.00 91.44 84 VAL A N 1
ATOM 651 C CA . VAL A 1 84 ? 4.264 -0.913 -16.267 1.00 91.44 84 VAL A CA 1
ATOM 652 C C . VAL A 1 84 ? 2.925 -1.362 -15.669 1.00 91.44 84 VAL A C 1
ATOM 654 O O . VAL A 1 84 ? 2.416 -0.719 -14.757 1.00 91.44 84 VAL A O 1
ATOM 657 N N . VAL A 1 85 ? 2.376 -2.482 -16.148 1.00 94.94 85 VAL A N 1
ATOM 658 C CA . VAL A 1 85 ? 1.082 -3.012 -15.682 1.00 94.94 85 VAL A CA 1
ATOM 659 C C . VAL A 1 85 ? 1.142 -3.420 -14.210 1.00 94.94 85 VAL A C 1
ATOM 661 O O . VAL A 1 85 ? 0.265 -3.057 -13.434 1.00 94.94 85 VAL A O 1
ATOM 664 N N . HIS A 1 86 ? 2.197 -4.130 -13.812 1.00 94.06 86 HIS A N 1
ATOM 665 C CA . HIS A 1 86 ? 2.384 -4.558 -12.427 1.00 94.06 86 HIS A CA 1
ATOM 666 C C . HIS A 1 86 ? 2.603 -3.363 -11.493 1.00 94.06 86 HIS A C 1
ATOM 668 O O . HIS A 1 86 ? 2.081 -3.351 -10.386 1.00 94.06 86 HIS A O 1
ATOM 674 N N . ALA A 1 87 ? 3.315 -2.326 -11.943 1.00 93.56 87 ALA A N 1
ATOM 675 C CA . ALA A 1 87 ? 3.493 -1.107 -11.161 1.00 93.56 87 ALA A CA 1
ATOM 676 C C . ALA A 1 87 ? 2.167 -0.357 -10.928 1.00 93.56 87 ALA A C 1
ATOM 678 O O . ALA A 1 87 ? 1.912 0.087 -9.810 1.00 93.56 87 ALA A O 1
ATOM 679 N N . ASP A 1 88 ? 1.297 -0.265 -11.941 1.00 94.81 88 ASP A N 1
ATOM 680 C CA . ASP A 1 88 ? -0.055 0.296 -11.782 1.00 94.81 88 ASP A CA 1
ATOM 681 C C . ASP A 1 88 ? -0.900 -0.537 -10.805 1.00 94.81 88 ASP A C 1
ATOM 683 O O . ASP A 1 88 ? -1.557 0.009 -9.919 1.00 94.81 88 ASP A O 1
ATOM 687 N N . GLN A 1 89 ? -0.834 -1.868 -10.906 1.00 96.31 89 GLN A N 1
ATOM 688 C CA . GLN A 1 89 ? -1.523 -2.770 -9.980 1.00 96.31 89 GLN A CA 1
ATOM 689 C C . GLN A 1 89 ? -1.028 -2.612 -8.536 1.00 96.31 89 GLN A C 1
ATOM 691 O O . GLN A 1 89 ? -1.854 -2.523 -7.631 1.00 96.31 89 GLN A O 1
ATOM 696 N N . LEU A 1 90 ? 0.288 -2.521 -8.315 1.00 95.44 90 LEU A N 1
ATOM 697 C CA . LEU A 1 90 ? 0.874 -2.286 -6.990 1.00 95.44 90 LEU A CA 1
ATOM 698 C C . LEU A 1 90 ? 0.443 -0.936 -6.412 1.00 95.44 90 LEU A C 1
ATOM 700 O O . LEU A 1 90 ? 0.087 -0.858 -5.239 1.00 95.44 90 LEU A O 1
ATOM 704 N N . MET A 1 91 ? 0.407 0.117 -7.232 1.00 97.06 91 MET A N 1
ATOM 705 C CA . MET A 1 91 ? -0.067 1.430 -6.794 1.00 97.06 91 MET A CA 1
ATOM 706 C C . MET A 1 91 ? -1.551 1.388 -6.401 1.00 97.06 91 MET A C 1
ATOM 708 O O . MET A 1 91 ? -1.929 1.883 -5.341 1.00 97.06 91 MET A O 1
ATOM 712 N N . ARG A 1 92 ? -2.406 0.745 -7.208 1.00 96.88 92 ARG A N 1
ATOM 713 C CA . ARG A 1 92 ? -3.829 0.566 -6.873 1.00 96.88 92 ARG A CA 1
ATOM 714 C C . ARG A 1 92 ? -4.024 -0.263 -5.610 1.00 96.88 92 ARG A C 1
ATOM 716 O O . ARG A 1 92 ? -4.877 0.084 -4.798 1.00 96.88 92 ARG A O 1
ATOM 723 N N . LEU A 1 93 ? -3.237 -1.324 -5.437 1.00 96.56 93 LEU A N 1
ATOM 724 C CA . LEU A 1 93 ? -3.260 -2.149 -4.234 1.00 96.56 93 LEU A CA 1
ATOM 725 C C . LEU A 1 93 ? -2.878 -1.323 -3.002 1.00 96.56 93 LEU A C 1
ATOM 727 O O . LEU A 1 93 ? -3.589 -1.378 -2.003 1.00 96.56 93 LEU A O 1
ATOM 731 N N . ALA A 1 94 ? -1.817 -0.517 -3.084 1.00 97.44 94 ALA A N 1
ATOM 732 C CA . ALA A 1 94 ? -1.397 0.370 -2.003 1.00 97.44 94 ALA A CA 1
ATOM 733 C C . ALA A 1 94 ? -2.497 1.381 -1.632 1.00 97.44 94 ALA A C 1
ATOM 735 O O . ALA A 1 94 ? -2.819 1.537 -0.456 1.00 97.44 94 ALA A O 1
ATOM 736 N N . ILE A 1 95 ? -3.126 2.014 -2.629 1.00 98.00 95 ILE A N 1
ATOM 737 C CA . ILE A 1 95 ? -4.232 2.963 -2.421 1.00 98.00 95 ILE A CA 1
ATOM 738 C C . ILE A 1 95 ? -5.432 2.275 -1.761 1.00 98.00 95 ILE A C 1
ATOM 740 O O . ILE A 1 95 ? -5.975 2.790 -0.784 1.00 98.00 95 ILE A O 1
ATOM 744 N N . ALA A 1 96 ? -5.846 1.118 -2.281 1.00 98.00 96 ALA A N 1
ATOM 745 C CA . ALA A 1 96 ? -6.973 0.368 -1.737 1.00 98.00 96 ALA A CA 1
ATOM 746 C C . ALA A 1 96 ? -6.700 -0.083 -0.295 1.00 98.00 96 ALA A C 1
ATOM 748 O O . ALA A 1 96 ? -7.544 0.109 0.575 1.00 98.00 96 ALA A O 1
ATOM 749 N N . SER A 1 97 ? -5.499 -0.599 -0.028 1.00 97.25 97 SER A N 1
ATOM 750 C CA . SER A 1 97 ? -5.084 -1.055 1.303 1.00 97.25 97 SER A CA 1
ATOM 751 C C . SER A 1 97 ? -5.042 0.100 2.307 1.00 97.25 97 SER A C 1
ATOM 753 O O . SER A 1 97 ? -5.558 -0.028 3.414 1.00 97.25 97 SER A O 1
ATOM 755 N N . ALA A 1 98 ? -4.513 1.261 1.907 1.00 97.19 98 ALA A N 1
ATOM 756 C CA . ALA A 1 98 ? -4.525 2.465 2.736 1.00 97.19 98 ALA A CA 1
ATOM 757 C C . ALA A 1 98 ? -5.957 2.951 3.026 1.00 97.19 98 ALA A C 1
ATOM 759 O O . ALA A 1 98 ? -6.247 3.415 4.128 1.00 97.19 98 ALA A O 1
ATOM 760 N N . GLY A 1 99 ? -6.858 2.835 2.044 1.00 97.25 99 GLY A N 1
ATOM 761 C CA . GLY A 1 99 ? -8.279 3.138 2.204 1.00 97.25 99 GLY A CA 1
ATOM 762 C C . GLY A 1 99 ? -8.952 2.233 3.232 1.00 97.25 99 GLY A C 1
ATOM 763 O O . GLY A 1 99 ? -9.558 2.742 4.170 1.00 97.25 99 GLY A O 1
ATOM 764 N N . LEU A 1 100 ? -8.774 0.915 3.102 1.00 95.31 100 LEU A N 1
ATOM 765 C CA . LEU A 1 100 ? -9.304 -0.067 4.052 1.00 95.31 100 LEU A CA 1
ATOM 766 C C . LEU A 1 100 ? -8.791 0.184 5.471 1.00 95.31 100 LEU A C 1
ATOM 768 O O . LEU A 1 100 ? -9.580 0.194 6.410 1.00 95.31 100 LEU A O 1
ATOM 772 N N . LEU A 1 101 ? -7.493 0.459 5.621 1.00 95.00 101 LEU A N 1
ATOM 773 C CA . LEU A 1 101 ? -6.893 0.759 6.918 1.00 95.00 101 LEU A CA 1
ATOM 774 C C . LEU A 1 101 ? -7.489 2.024 7.552 1.00 95.00 101 LEU A C 1
ATOM 776 O O . LEU A 1 101 ? -7.797 2.043 8.741 1.00 95.00 101 LEU A O 1
ATOM 780 N N . ARG A 1 102 ? -7.686 3.082 6.758 1.00 95.75 102 ARG A N 1
ATOM 781 C CA . ARG A 1 102 ? -8.325 4.320 7.223 1.00 95.75 102 ARG A CA 1
ATOM 782 C C . ARG A 1 102 ? -9.772 4.081 7.645 1.00 95.75 102 ARG A C 1
ATOM 784 O O . ARG A 1 102 ? -10.209 4.642 8.648 1.00 95.75 102 ARG A O 1
ATOM 791 N N . ASP A 1 103 ? -10.520 3.321 6.858 1.00 95.25 103 ASP A N 1
ATOM 792 C CA . ASP A 1 103 ? -11.937 3.080 7.111 1.00 95.25 103 ASP A CA 1
ATOM 793 C C . ASP A 1 103 ? -12.121 2.196 8.359 1.00 95.25 103 ASP A C 1
ATOM 795 O O . ASP A 1 103 ? -12.968 2.493 9.198 1.00 95.25 103 ASP A O 1
ATOM 799 N N . GLU A 1 104 ? -11.250 1.204 8.559 1.00 91.88 104 GLU A N 1
ATOM 800 C CA . GLU A 1 104 ? -11.199 0.411 9.791 1.00 91.88 104 GLU A CA 1
ATOM 801 C C . GLU A 1 104 ? -10.808 1.263 11.006 1.00 91.88 104 GLU A C 1
ATOM 803 O O . GLU A 1 104 ? -11.475 1.208 12.036 1.00 91.88 104 GLU A O 1
ATOM 808 N N . ALA A 1 105 ? -9.793 2.124 10.890 1.00 91.00 105 ALA A N 1
ATOM 809 C CA . ALA A 1 105 ? -9.417 3.028 11.977 1.00 91.00 105 ALA A CA 1
ATOM 810 C C . ALA A 1 105 ? -10.573 3.963 12.380 1.00 91.00 105 ALA A C 1
ATOM 812 O O . ALA A 1 105 ? -10.789 4.202 13.566 1.00 91.00 105 ALA A O 1
ATOM 813 N N . ARG A 1 106 ? -11.354 4.463 11.412 1.00 92.56 106 ARG A N 1
ATOM 814 C CA . ARG A 1 106 ? -12.560 5.264 11.691 1.00 92.56 106 ARG A CA 1
ATOM 815 C C . ARG A 1 106 ? -13.613 4.460 12.442 1.00 92.56 106 ARG A C 1
ATOM 817 O O . ARG A 1 106 ? -14.120 4.941 13.449 1.00 92.56 106 ARG A O 1
ATOM 824 N N . ARG A 1 107 ? -13.891 3.236 11.987 1.00 90.75 107 ARG A N 1
ATOM 825 C CA . ARG A 1 107 ? -14.833 2.329 12.652 1.00 90.75 107 ARG A CA 1
ATOM 826 C C . ARG A 1 107 ? -14.435 2.079 14.109 1.00 90.75 107 ARG A C 1
ATOM 828 O O . ARG A 1 107 ? -15.291 2.045 14.981 1.00 90.75 107 ARG A O 1
ATOM 835 N N . GLN A 1 108 ? -13.141 1.928 14.378 1.00 88.31 108 GLN A N 1
ATOM 836 C CA . GLN A 1 108 ? -12.632 1.699 15.731 1.00 88.31 108 GLN A CA 1
ATOM 837 C C . GLN A 1 108 ? -12.779 2.933 16.631 1.00 88.31 108 GLN A C 1
ATOM 839 O O . GLN A 1 108 ? -13.161 2.795 17.786 1.00 88.31 108 GLN A O 1
ATOM 844 N N . VAL A 1 109 ? -12.563 4.142 16.101 1.00 88.69 109 VAL A N 1
ATOM 845 C CA . VAL A 1 109 ? -12.850 5.390 16.836 1.00 88.69 109 VAL A CA 1
ATOM 846 C C . VAL A 1 109 ? -14.334 5.493 17.198 1.00 88.69 109 VAL A C 1
ATOM 848 O O . VAL A 1 109 ? -14.665 5.882 18.312 1.00 88.69 109 VAL A O 1
ATOM 851 N N . GLU A 1 110 ? -15.233 5.126 16.282 1.00 90.25 110 GLU A N 1
ATOM 852 C CA . GLU A 1 110 ? -16.678 5.136 16.5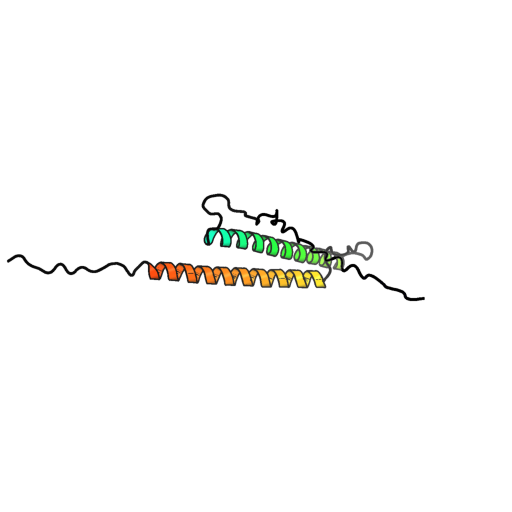44 1.00 90.25 110 GLU A CA 1
ATOM 853 C C . GLU A 1 110 ? -17.078 4.151 17.650 1.00 90.25 110 GLU A C 1
ATOM 855 O O . GLU A 1 110 ? -17.894 4.504 18.496 1.00 90.25 110 GLU A O 1
ATOM 860 N N . VAL A 1 111 ? -16.490 2.950 17.668 1.00 86.69 111 VAL A N 1
ATOM 861 C CA . VAL A 1 111 ? -16.727 1.952 18.726 1.00 86.69 111 VAL A CA 1
ATOM 862 C C . VAL A 1 111 ? -16.264 2.475 20.084 1.00 86.69 111 VAL A C 1
ATOM 864 O O . VAL A 1 111 ? -17.039 2.443 21.034 1.00 86.69 111 VAL A O 1
ATOM 867 N N . LEU A 1 112 ? -15.047 3.016 20.167 1.00 83.44 112 LEU A N 1
ATOM 868 C CA . LEU A 1 112 ? -14.494 3.532 21.424 1.00 83.44 112 LEU A CA 1
ATOM 869 C C . LEU A 1 112 ? -15.332 4.682 22.000 1.00 83.44 112 LEU A C 1
ATOM 871 O O . LEU A 1 112 ? -15.604 4.707 23.195 1.00 83.44 112 LEU A O 1
ATOM 875 N N . ASN A 1 113 ? -15.810 5.594 21.150 1.00 84.88 113 ASN A N 1
ATOM 876 C CA . ASN A 1 113 ? -16.673 6.690 21.599 1.00 84.88 113 ASN A CA 1
ATOM 877 C C . ASN A 1 113 ? -18.041 6.194 22.112 1.00 84.88 113 ASN A C 1
ATOM 879 O O . ASN A 1 113 ? -18.620 6.811 22.998 1.00 84.88 113 ASN A O 1
ATOM 883 N N . GLN A 1 114 ? -18.575 5.094 21.565 1.00 83.25 114 GLN A N 1
ATOM 884 C CA . GLN A 1 114 ? -19.841 4.504 22.029 1.00 83.25 114 GLN A CA 1
ATOM 885 C C . GLN A 1 114 ? -19.687 3.758 23.359 1.00 83.25 114 GLN A C 1
ATOM 887 O O . GLN A 1 114 ? -20.633 3.713 24.144 1.00 83.25 114 GLN A O 1
ATOM 892 N N . GLU A 1 115 ? -18.517 3.167 23.612 1.00 75.06 115 GLU A N 1
ATOM 893 C CA . GLU A 1 115 ? -18.200 2.526 24.892 1.00 75.06 115 GLU A CA 1
ATOM 894 C C . GLU A 1 115 ? -18.119 3.562 26.027 1.00 75.06 115 GLU A C 1
ATOM 896 O O . GLU A 1 115 ? -18.678 3.317 27.095 1.00 75.06 115 GLU A O 1
ATOM 901 N N . GLU A 1 116 ? -17.545 4.748 25.779 1.00 61.56 116 GLU A N 1
ATOM 902 C CA . GLU A 1 116 ? -17.512 5.853 26.757 1.00 61.56 116 GLU A CA 1
ATOM 903 C C . GLU A 1 116 ? -18.919 6.389 27.094 1.00 61.56 116 GLU A C 1
ATOM 905 O O . GLU A 1 116 ? -19.235 6.617 28.261 1.00 61.56 116 GLU A O 1
ATOM 910 N N . GLU A 1 117 ? -19.808 6.530 26.104 1.00 59.00 117 GLU A N 1
ATOM 911 C CA . GLU A 1 117 ? -21.191 6.991 26.330 1.00 59.00 117 GLU A CA 1
ATOM 912 C C . GLU A 1 117 ? -22.057 5.971 27.103 1.00 59.00 117 GLU A C 1
ATOM 914 O O . GLU A 1 117 ? -23.066 6.341 27.709 1.00 59.00 117 GLU A O 1
ATOM 919 N N . GLY A 1 118 ? -21.682 4.687 27.099 1.00 55.25 118 GLY A N 1
ATOM 920 C CA . GLY A 1 118 ? -22.380 3.617 27.820 1.00 55.25 118 GLY A CA 1
ATOM 921 C C . GLY A 1 118 ? -21.996 3.486 29.298 1.00 55.25 118 GLY A C 1
ATOM 922 O O . GLY A 1 118 ? -22.752 2.887 30.064 1.00 55.25 118 GLY A O 1
ATOM 923 N N . GLU A 1 119 ? -20.856 4.046 29.708 1.00 53.09 119 GLU A N 1
ATOM 924 C CA . GLU A 1 119 ? -20.342 3.963 31.083 1.00 53.09 119 GLU A CA 1
ATOM 925 C C . GLU A 1 119 ? -20.890 5.076 32.004 1.00 53.09 119 GLU A C 1
ATOM 927 O O . GLU A 1 119 ? -20.876 4.929 33.225 1.00 53.09 119 GLU A O 1
ATOM 932 N N . GLU A 1 120 ? -21.462 6.157 31.455 1.00 51.72 120 GLU A N 1
ATOM 933 C CA . GLU A 1 120 ? -21.956 7.314 32.230 1.00 51.72 120 GLU A CA 1
ATOM 934 C C . GLU A 1 120 ? -23.408 7.195 32.768 1.00 51.72 120 GLU A C 1
ATOM 936 O O . GLU A 1 120 ? -23.940 8.167 33.307 1.00 51.72 120 GLU A O 1
ATOM 941 N N . VAL A 1 121 ? -24.091 6.041 32.665 1.00 52.19 121 VAL A N 1
ATOM 942 C CA . VAL A 1 121 ? -25.549 5.942 32.964 1.00 52.19 121 VAL A CA 1
ATOM 943 C C . VAL A 1 121 ? -25.916 5.188 34.261 1.00 52.19 121 VAL A C 1
ATOM 945 O O . VAL A 1 121 ? -27.091 5.134 34.621 1.00 52.19 121 VAL A O 1
ATOM 948 N N . GLU A 1 122 ? -24.962 4.698 35.056 1.00 49.97 122 GLU A N 1
ATOM 949 C CA . GLU A 1 122 ? -25.254 4.101 36.379 1.00 49.97 122 GLU A CA 1
ATOM 950 C C . GLU A 1 122 ? -24.747 4.950 37.563 1.00 49.97 122 GLU A C 1
ATOM 952 O O . GLU A 1 122 ? -24.005 4.475 38.417 1.00 49.97 122 GLU A O 1
ATOM 957 N N . GLU A 1 123 ? -25.192 6.207 37.677 1.00 48.00 123 GLU A N 1
ATOM 958 C CA . GLU A 1 123 ? -25.252 6.883 38.985 1.00 48.00 123 GLU A CA 1
ATOM 959 C C . GLU A 1 123 ? -26.722 6.978 39.426 1.00 48.00 123 GLU A C 1
ATOM 961 O O . GLU A 1 123 ? -27.455 7.925 39.134 1.00 48.00 123 GLU A O 1
ATOM 966 N N . GLU A 1 124 ? -27.185 5.920 40.097 1.00 43.88 124 GLU A N 1
ATOM 967 C CA . GLU A 1 124 ? -28.493 5.850 40.748 1.00 43.88 124 GLU A CA 1
ATOM 968 C C . GLU A 1 124 ? -28.602 6.951 41.820 1.00 43.88 124 GLU A C 1
ATOM 970 O O . GLU A 1 124 ? -28.059 6.855 42.921 1.00 43.88 124 GLU A O 1
ATOM 975 N N . VAL A 1 125 ? -29.330 8.023 41.502 1.00 53.75 125 VAL A N 1
ATOM 976 C CA . VAL A 1 125 ? -29.698 9.078 42.452 1.00 53.75 125 VAL A CA 1
ATOM 977 C C . VAL A 1 125 ? -30.645 8.497 43.507 1.00 53.75 125 VAL A C 1
ATOM 979 O O . VAL A 1 125 ? -31.843 8.354 43.265 1.00 53.75 125 VAL A O 1
ATOM 982 N N . THR A 1 126 ? -30.145 8.217 44.712 1.00 51.47 126 THR A N 1
ATOM 983 C CA . THR A 1 126 ? -31.001 7.965 45.883 1.00 51.47 126 THR A CA 1
ATOM 984 C C . THR A 1 126 ? -31.449 9.292 46.514 1.00 51.47 126 THR A C 1
ATOM 986 O O . THR A 1 126 ? -30.601 10.008 47.058 1.00 51.47 126 THR A O 1
ATOM 989 N N . PRO A 1 127 ? -32.751 9.645 46.541 1.00 49.88 127 PRO A N 1
ATOM 990 C CA . PRO A 1 127 ? -33.231 10.748 47.360 1.00 49.88 127 PRO A CA 1
ATOM 991 C C . PRO A 1 127 ? -33.446 10.238 48.791 1.00 49.88 127 PRO A C 1
ATOM 993 O O . PRO A 1 127 ? -34.487 9.667 49.119 1.00 49.88 127 PRO A O 1
ATOM 996 N N . ALA A 1 128 ? -32.461 10.437 49.667 1.00 46.25 128 ALA A N 1
ATOM 997 C CA . ALA A 1 128 ? -32.663 10.258 51.101 1.00 46.25 128 ALA A CA 1
ATOM 998 C C . ALA A 1 128 ? -33.518 11.420 51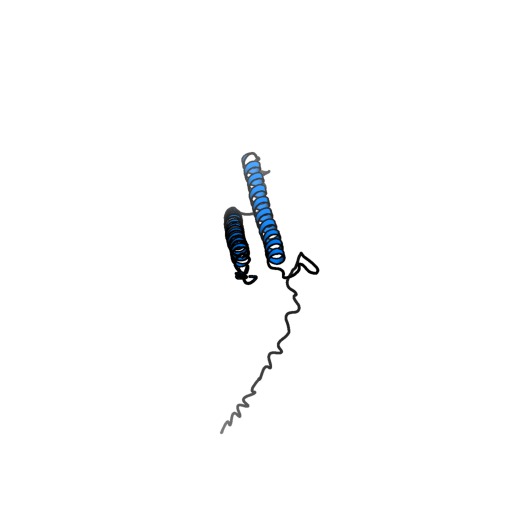.632 1.00 46.25 128 ALA A C 1
ATOM 1000 O O . ALA A 1 128 ? -33.016 12.480 52.006 1.00 46.25 128 ALA A O 1
ATOM 1001 N N . ALA A 1 129 ? -34.833 11.211 51.610 1.00 46.69 129 ALA A N 1
ATOM 1002 C CA . ALA A 1 129 ? -35.824 12.064 52.239 1.00 46.69 129 ALA A CA 1
ATOM 1003 C C . ALA A 1 129 ? -35.586 12.143 53.759 1.00 46.69 129 ALA A C 1
ATOM 1005 O O . ALA A 1 129 ? -35.743 11.171 54.493 1.00 46.69 129 ALA A O 1
ATOM 1006 N N . GLU A 1 130 ? -35.158 13.324 54.194 1.00 48.44 130 GLU A N 1
ATOM 1007 C CA . GLU A 1 130 ? -35.755 14.120 55.269 1.00 48.44 130 GLU A CA 1
ATOM 1008 C C . GLU A 1 130 ? -36.723 13.368 56.214 1.00 48.44 130 GLU A C 1
ATOM 1010 O O . GLU A 1 130 ? -37.926 13.278 55.975 1.00 48.44 130 GLU A O 1
ATOM 1015 N N . ALA A 1 131 ? -36.197 12.871 57.336 1.00 48.81 131 ALA A N 1
ATOM 1016 C CA . ALA A 1 131 ? -36.992 12.533 58.515 1.00 48.81 131 ALA A CA 1
ATOM 1017 C C . ALA A 1 131 ? -36.140 12.656 59.789 1.00 48.81 131 ALA A C 1
ATOM 1019 O O . ALA A 1 131 ? -35.580 11.677 60.279 1.00 48.81 131 ALA A O 1
ATOM 1020 N N . ALA A 1 132 ? -36.046 13.872 60.328 1.00 41.19 132 ALA A N 1
ATOM 1021 C CA . ALA A 1 132 ? -35.686 14.107 61.726 1.00 41.19 132 ALA A CA 1
ATOM 1022 C C . ALA A 1 132 ? -36.325 15.423 62.205 1.00 41.19 132 ALA A C 1
ATOM 1024 O O . ALA A 1 132 ? -35.709 16.487 62.156 1.00 41.19 132 ALA A O 1
ATOM 1025 N N . LEU A 1 133 ? -37.589 15.318 62.626 1.00 42.00 133 LEU A N 1
ATOM 1026 C CA . LEU A 1 133 ? -38.214 16.190 63.625 1.00 42.00 133 LEU A CA 1
ATOM 1027 C C . LEU A 1 133 ? -38.154 15.473 64.975 1.00 42.00 133 LEU A C 1
ATOM 1029 O O . LEU A 1 133 ? -38.419 14.248 64.980 1.00 42.00 133 LEU A O 1
#

pLDDT: mean 78.69, std 19.0, range [37.69, 98.0]